Protein AF-A0A7X2G226-F1 (afdb_monomer)

pLDDT: mean 97.4, std 1.58, range [89.94, 98.88]

Organism: Limosilactobacillus reuteri (NCBI:txid1598)

Radius of gyration: 17.31 Å; Cα contacts (8 Å, |Δi|>4): 317; chains: 1; bounding box: 38×32×44 Å

Secondary structure (DSSP, 8-state):
-EEEEEGGGGTT--TTT-B---TTS-TT---BS--EEETTEEPEE-SSHHHHHS----TTSSSGGGGGSEEEEEEETTTTEEEEEEE-TT--TTTS-EEE---S-SB--SSTT----EEES-EEE---PPP--TTS----SB--SS-S--EEES-EEE-

InterPro domains:
  IPR013780 Glycosyl hydrolase, all-beta [G3DSA:2.60.40.1180] (1-103)
  IPR049169 Glycoside hydrolase 120, insertion domain [PF21258] (1-100)

Nearest PDB structures (foldseek):
  3vsv-assembly1_C  TM=9.552E-01  e=2.197E-15  Thermoanaerobacterium saccharolyticum JW/SL-YS485
  8ckb-assembly1_M001  TM=3.695E-01  e=7.301E-01  Bacteroides phage crAss001
  7qoj-assembly1_F  TM=3.949E-01  e=1.037E+00  Bacteroides phage crAss001

Structure (mmCIF, N/CA/C/O backbone):
data_AF-A0A7X2G226-F1
#
_entry.id   AF-A0A7X2G226-F1
#
loop_
_atom_site.group_PDB
_atom_site.id
_atom_site.type_symbol
_atom_site.label_atom_id
_atom_site.label_alt_id
_atom_site.label_comp_id
_atom_site.label_asym_id
_atom_site.label_entity_id
_atom_site.label_seq_id
_atom_site.pdbx_PDB_ins_code
_atom_site.Cartn_x
_atom_site.Cartn_y
_atom_site.Cartn_z
_atom_site.occupancy
_atom_site.B_iso_or_equiv
_atom_site.auth_seq_id
_atom_site.auth_comp_id
_atom_site.auth_asym_id
_atom_site.auth_atom_id
_atom_site.pdbx_PDB_model_num
ATOM 1 N N . TRP A 1 1 ? -16.471 3.312 11.254 1.00 98.31 1 TRP A N 1
ATOM 2 C CA . TRP A 1 1 ? -17.149 3.005 9.979 1.00 98.31 1 TRP A CA 1
ATOM 3 C C . TRP A 1 1 ? -16.661 1.660 9.476 1.00 98.31 1 TRP A C 1
ATOM 5 O O . TRP A 1 1 ? -15.602 1.237 9.929 1.00 98.31 1 TRP A O 1
ATOM 15 N N . LYS A 1 2 ? -17.423 0.981 8.612 1.00 98.12 2 LYS A N 1
ATOM 16 C CA . LYS A 1 2 ? -16.977 -0.261 7.973 1.00 98.12 2 LYS A CA 1
ATOM 17 C C . LYS A 1 2 ? -17.403 -0.325 6.513 1.00 98.12 2 LYS A C 1
ATOM 19 O O . LYS A 1 2 ? -18.439 0.248 6.171 1.00 98.12 2 LYS A O 1
ATOM 24 N N . VAL A 1 3 ? -16.647 -1.061 5.714 1.00 98.44 3 VAL A N 1
ATOM 25 C CA . VAL A 1 3 ? -17.000 -1.440 4.345 1.00 98.44 3 VAL A CA 1
ATOM 26 C C . VAL A 1 3 ? -16.664 -2.912 4.129 1.00 98.44 3 VAL A C 1
ATOM 28 O O . VAL A 1 3 ? -15.680 -3.408 4.671 1.00 98.44 3 VAL A O 1
ATOM 31 N N . ASN A 1 4 ? -17.505 -3.590 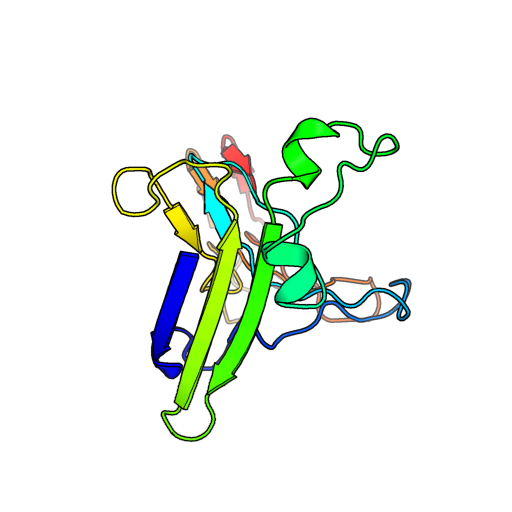3.358 1.00 98.56 4 ASN A N 1
ATOM 32 C CA . ASN A 1 4 ? -17.303 -4.955 2.896 1.00 98.56 4 ASN A CA 1
ATOM 33 C C . ASN A 1 4 ? -16.928 -4.889 1.410 1.00 98.56 4 ASN A C 1
ATOM 35 O O . ASN A 1 4 ? -17.641 -4.252 0.631 1.00 98.56 4 ASN A O 1
ATOM 39 N N . ILE A 1 5 ? -15.808 -5.498 1.032 1.00 98.56 5 ILE A N 1
ATOM 40 C CA . ILE A 1 5 ? -15.253 -5.436 -0.320 1.00 98.56 5 ILE A CA 1
ATOM 41 C C . ILE A 1 5 ? -15.104 -6.865 -0.843 1.00 98.56 5 ILE A C 1
ATOM 43 O O . ILE A 1 5 ? -14.363 -7.641 -0.240 1.00 98.56 5 ILE A O 1
ATOM 47 N N . PRO A 1 6 ? -15.750 -7.231 -1.963 1.00 98.38 6 PRO A N 1
ATOM 48 C CA . PRO A 1 6 ? -15.544 -8.535 -2.580 1.00 98.38 6 PRO A CA 1
ATOM 49 C C . PRO A 1 6 ? -14.068 -8.770 -2.893 1.00 98.38 6 PRO A C 1
ATOM 51 O O . PRO A 1 6 ? -13.432 -7.933 -3.537 1.00 98.38 6 PRO A O 1
ATOM 54 N N . ASN A 1 7 ? -13.530 -9.930 -2.507 1.00 98.19 7 ASN A N 1
ATOM 55 C CA . ASN A 1 7 ? -12.102 -10.221 -2.678 1.00 98.19 7 ASN A CA 1
ATOM 56 C C . ASN A 1 7 ? -11.645 -10.186 -4.147 1.00 98.19 7 ASN A C 1
ATOM 58 O O . ASN A 1 7 ? -10.480 -9.921 -4.422 1.00 98.19 7 ASN A O 1
ATOM 62 N N . GLY A 1 8 ? -12.569 -10.350 -5.101 1.00 97.50 8 GLY A N 1
ATOM 63 C CA . GLY A 1 8 ? -12.290 -10.192 -6.531 1.00 97.50 8 GLY A CA 1
ATOM 64 C C . GLY A 1 8 ? -11.776 -8.803 -6.942 1.00 97.50 8 GLY A C 1
ATOM 65 O O . GLY A 1 8 ? -11.155 -8.694 -7.993 1.00 97.50 8 GLY A O 1
ATOM 66 N N . VAL A 1 9 ? -11.976 -7.756 -6.127 1.00 97.88 9 VAL A N 1
ATOM 67 C CA . VAL A 1 9 ? -11.392 -6.416 -6.357 1.00 97.88 9 VAL A CA 1
ATOM 68 C C . VAL A 1 9 ? -9.863 -6.443 -6.277 1.00 97.88 9 VAL A C 1
ATOM 70 O O . VAL A 1 9 ? -9.197 -5.675 -6.965 1.00 97.88 9 VAL A O 1
ATOM 73 N N . PHE A 1 10 ? -9.314 -7.342 -5.464 1.00 97.88 10 PHE A N 1
ATOM 74 C CA . PHE A 1 10 ? -7.882 -7.466 -5.213 1.00 97.88 10 PHE A CA 1
ATOM 75 C C . PHE A 1 10 ? -7.184 -8.460 -6.156 1.00 97.88 10 PHE A C 1
ATOM 77 O O . PHE A 1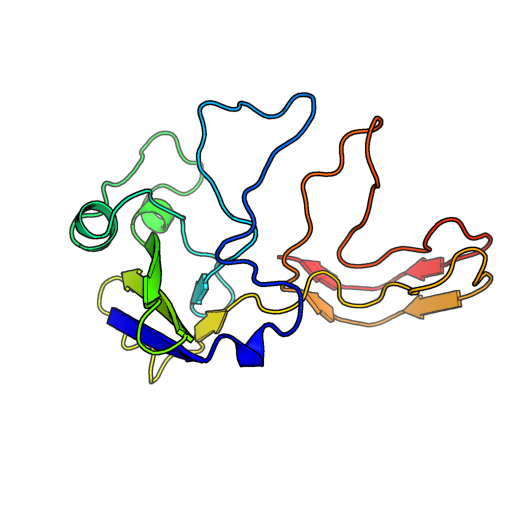 10 ? -5.962 -8.560 -6.161 1.00 97.88 10 PHE A O 1
ATOM 84 N N . ALA A 1 11 ? -7.946 -9.179 -6.987 1.00 93.06 11 ALA A N 1
ATOM 85 C CA . ALA A 1 11 ? -7.425 -10.226 -7.864 1.00 93.06 11 ALA A CA 1
ATOM 86 C C . ALA A 1 11 ? -6.512 -11.209 -7.095 1.00 93.06 11 ALA A C 1
ATOM 88 O O . ALA A 1 11 ? -6.942 -11.787 -6.097 1.00 93.06 11 ALA A O 1
ATOM 89 N N . ASP A 1 12 ? -5.268 -11.386 -7.543 1.00 94.00 12 ASP A N 1
ATOM 90 C CA . ASP A 1 12 ? -4.309 -12.332 -6.960 1.00 94.00 12 ASP A CA 1
ATOM 91 C C . ASP A 1 12 ? -3.510 -11.745 -5.781 1.00 94.00 12 ASP A C 1
ATOM 93 O O . ASP A 1 12 ? -2.767 -12.470 -5.116 1.00 94.00 12 ASP A O 1
ATOM 97 N N . TYR A 1 13 ? -3.667 -10.448 -5.498 1.00 96.50 13 TYR A N 1
ATOM 98 C CA . TYR A 1 13 ? -2.957 -9.759 -4.428 1.00 96.50 13 TYR A CA 1
ATOM 99 C C . TYR A 1 13 ? -3.889 -8.906 -3.583 1.00 96.50 13 TYR A C 1
ATOM 101 O O . TYR A 1 13 ? -4.321 -7.833 -3.992 1.00 96.50 13 TYR A O 1
ATOM 109 N N . ASN A 1 14 ? -4.130 -9.348 -2.351 1.00 98.31 14 ASN A N 1
ATOM 110 C CA . ASN A 1 14 ? -4.927 -8.600 -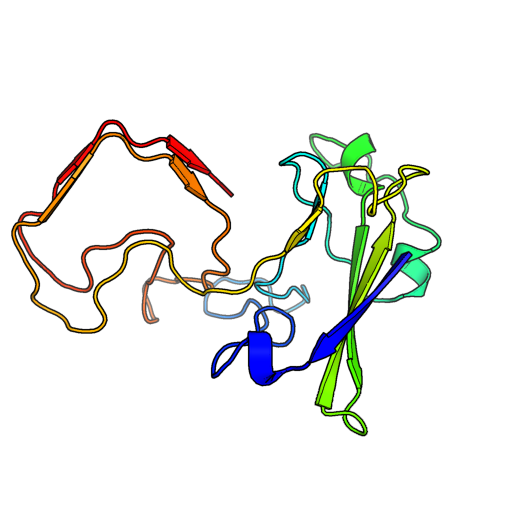1.394 1.00 98.31 14 ASN A CA 1
ATOM 111 C C . ASN A 1 14 ? -4.041 -7.937 -0.322 1.00 98.31 14 ASN A C 1
ATOM 113 O O . ASN A 1 14 ? -3.556 -8.628 0.584 1.00 98.31 14 ASN A O 1
ATOM 117 N N . PRO A 1 15 ? -3.869 -6.597 -0.366 1.00 98.44 15 PRO A N 1
ATOM 118 C CA . PRO A 1 15 ? -3.060 -5.865 0.604 1.00 98.44 15 PRO A CA 1
ATOM 119 C C . PRO A 1 15 ? -3.498 -6.069 2.057 1.00 98.44 15 PRO A C 1
ATOM 121 O O . PRO A 1 15 ? -2.692 -5.937 2.971 1.00 98.44 15 PRO A O 1
ATOM 124 N N . TYR A 1 16 ? -4.770 -6.406 2.278 1.00 98.62 16 TYR A N 1
ATOM 125 C CA . TYR A 1 16 ? -5.395 -6.532 3.594 1.00 98.62 16 TYR A CA 1
ATOM 126 C C . TYR A 1 16 ? -5.254 -7.918 4.232 1.00 98.62 16 TYR A C 1
ATOM 128 O O . TYR A 1 16 ? -5.762 -8.141 5.329 1.00 98.62 16 TYR A O 1
ATOM 136 N N . ILE A 1 17 ? -4.568 -8.845 3.563 1.00 97.81 17 ILE A N 1
ATOM 137 C CA . ILE A 1 17 ? -4.119 -10.124 4.143 1.00 97.81 17 ILE A CA 1
ATOM 138 C C . ILE A 1 17 ? -2.611 -10.326 3.981 1.00 97.81 17 ILE A C 1
ATOM 140 O O . ILE A 1 17 ? -2.008 -11.123 4.702 1.00 97.81 17 ILE A O 1
ATOM 144 N N . THR A 1 18 ? -1.980 -9.591 3.062 1.00 97.69 18 THR A N 1
ATOM 145 C CA . THR A 1 18 ? -0.531 -9.603 2.880 1.00 97.69 18 THR A CA 1
ATOM 146 C C . THR A 1 18 ? 0.151 -8.834 4.001 1.00 97.69 18 THR A C 1
ATOM 148 O O . THR A 1 18 ? 0.127 -7.602 4.037 1.00 97.69 18 THR A O 1
ATOM 151 N N . LYS A 1 19 ? 0.798 -9.574 4.901 1.00 96.81 19 LYS A N 1
ATOM 152 C CA . LYS A 1 19 ? 1.594 -9.011 5.993 1.00 96.81 19 LYS A CA 1
ATOM 153 C C . LYS A 1 19 ? 2.898 -8.409 5.487 1.00 96.81 19 LYS A C 1
ATOM 155 O O . LYS A 1 19 ? 3.495 -8.906 4.535 1.00 96.81 19 LYS A O 1
ATOM 160 N N . VAL A 1 20 ? 3.379 -7.394 6.189 1.00 96.88 20 VAL A N 1
ATOM 161 C CA . VAL A 1 20 ? 4.760 -6.927 6.075 1.00 96.88 20 VAL A CA 1
ATOM 162 C C . VAL A 1 20 ? 5.655 -7.928 6.809 1.00 96.88 20 VAL A C 1
ATOM 164 O O . VAL A 1 20 ? 5.446 -8.207 7.989 1.00 96.88 20 VAL A O 1
ATOM 167 N N . TYR A 1 21 ? 6.625 -8.517 6.110 1.00 95.94 21 TYR A N 1
ATOM 168 C CA . TYR A 1 21 ? 7.584 -9.457 6.692 1.00 95.94 21 TYR A CA 1
ATOM 169 C C . TYR A 1 21 ? 8.867 -9.540 5.857 1.00 95.94 21 TYR A C 1
ATOM 171 O O . TYR A 1 21 ? 8.869 -9.245 4.666 1.00 95.94 21 TYR A O 1
ATOM 179 N N . GLY A 1 22 ? 9.948 -10.013 6.473 1.00 95.50 22 GLY A N 1
ATOM 180 C CA . GLY A 1 22 ? 11.198 -10.361 5.800 1.00 95.50 22 GLY A CA 1
ATOM 181 C C . GLY A 1 22 ? 12.414 -10.045 6.660 1.00 95.50 22 GLY A C 1
ATOM 182 O O . GLY A 1 22 ? 12.286 -9.673 7.829 1.00 95.50 22 GLY A O 1
ATOM 183 N N . ASP A 1 23 ? 13.603 -10.207 6.088 1.00 96.31 23 ASP A N 1
ATOM 184 C CA . ASP A 1 23 ? 14.849 -9.994 6.822 1.00 96.31 23 ASP A CA 1
ATOM 185 C C . ASP A 1 23 ? 14.947 -8.558 7.352 1.00 96.31 23 ASP A C 1
ATOM 187 O O . ASP A 1 23 ? 14.538 -7.603 6.689 1.00 96.31 23 ASP A O 1
ATOM 191 N N . TRP A 1 24 ? 15.484 -8.416 8.566 1.00 96.12 24 TRP A N 1
ATOM 192 C CA . TRP A 1 24 ? 15.594 -7.156 9.320 1.00 96.12 24 TRP A CA 1
ATOM 193 C C . TRP A 1 24 ? 14.272 -6.467 9.708 1.00 96.12 24 TRP A C 1
ATOM 195 O O . TRP A 1 24 ? 14.323 -5.429 10.367 1.00 96.12 24 TRP A O 1
ATOM 205 N N . PHE A 1 25 ? 13.105 -7.033 9.386 1.00 95.50 25 PHE A N 1
ATOM 206 C CA . PHE A 1 25 ? 11.827 -6.554 9.916 1.00 95.50 25 PHE A CA 1
ATOM 207 C C . PHE A 1 25 ? 11.608 -7.055 11.355 1.00 95.50 25 PHE A C 1
ATOM 209 O O . PHE A 1 25 ? 11.914 -8.205 11.679 1.00 95.50 25 PHE A O 1
ATOM 216 N N . ASP A 1 26 ? 11.060 -6.211 12.236 1.00 94.94 26 ASP A N 1
ATOM 217 C CA . ASP A 1 26 ? 10.684 -6.637 13.588 1.00 94.94 26 ASP A CA 1
ATOM 218 C C . ASP A 1 26 ? 9.426 -7.507 13.530 1.00 94.94 26 ASP A C 1
ATOM 220 O O . ASP A 1 26 ? 8.303 -7.011 13.547 1.00 94.94 26 ASP A O 1
ATOM 224 N N . ALA A 1 27 ? 9.621 -8.825 13.507 1.00 91.38 27 ALA A N 1
ATOM 225 C CA . ALA A 1 27 ? 8.549 -9.812 13.393 1.00 91.38 27 ALA A CA 1
ATOM 226 C C . ALA A 1 27 ? 7.531 -9.807 14.555 1.00 91.38 27 ALA A C 1
ATOM 228 O O . ALA A 1 27 ? 6.549 -10.545 14.510 1.00 91.38 27 ALA A O 1
ATOM 229 N N . ARG A 1 28 ? 7.751 -9.011 15.611 1.00 94.19 28 ARG A N 1
ATOM 230 C CA . ARG A 1 28 ? 6.754 -8.792 16.675 1.00 94.19 28 ARG A CA 1
ATOM 2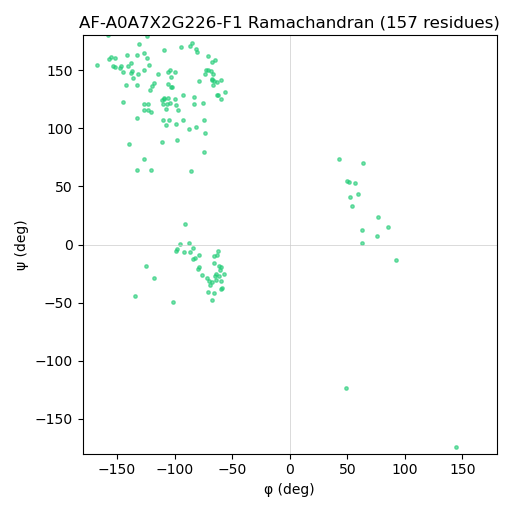31 C C . ARG A 1 28 ? 5.668 -7.801 16.255 1.00 94.19 28 ARG A C 1
ATOM 233 O O . ARG A 1 28 ? 4.614 -7.772 16.885 1.00 94.19 28 ARG A O 1
ATOM 240 N N . ILE A 1 29 ? 5.931 -6.982 15.240 1.00 93.56 29 ILE A N 1
ATOM 241 C CA . ILE A 1 29 ? 4.970 -6.037 14.680 1.00 93.56 29 ILE A CA 1
ATOM 242 C C . ILE A 1 29 ? 4.095 -6.789 13.682 1.00 93.56 29 ILE A C 1
ATOM 244 O O . ILE A 1 29 ? 4.590 -7.448 12.771 1.00 93.56 29 ILE A O 1
ATOM 248 N N . ILE A 1 30 ? 2.783 -6.679 13.862 1.00 94.81 30 ILE A N 1
ATOM 249 C CA . ILE A 1 30 ? 1.804 -7.129 12.879 1.00 94.81 30 ILE A CA 1
ATOM 250 C C . ILE A 1 30 ? 1.385 -5.886 12.104 1.00 94.81 30 ILE A C 1
ATOM 252 O O . ILE A 1 30 ? 0.917 -4.918 12.697 1.00 94.81 30 ILE A O 1
ATOM 256 N N . ALA A 1 31 ? 1.622 -5.918 10.801 1.00 96.31 31 ALA A N 1
ATOM 257 C CA . ALA A 1 31 ? 1.188 -4.903 9.859 1.00 96.31 31 ALA A CA 1
ATOM 258 C C . ALA A 1 31 ? 0.905 -5.580 8.520 1.00 96.31 31 ALA A C 1
ATOM 260 O O . ALA A 1 31 ? 1.520 -6.605 8.194 1.00 96.31 31 ALA A O 1
ATOM 261 N N . HIS A 1 32 ? 0.006 -4.999 7.749 1.00 98.44 32 HIS A N 1
ATOM 262 C CA . HIS A 1 32 ? -0.303 -5.391 6.389 1.00 98.44 32 HIS A CA 1
ATOM 263 C C . HIS A 1 32 ? 0.206 -4.333 5.405 1.00 98.44 32 HIS A C 1
ATOM 265 O O . HIS A 1 32 ? 0.635 -3.246 5.774 1.00 98.44 32 HIS A O 1
ATOM 271 N N . THR A 1 33 ? 0.219 -4.688 4.127 1.00 98.06 33 THR A N 1
ATOM 272 C CA . THR A 1 33 ? 0.613 -3.779 3.032 1.00 98.06 33 THR A CA 1
ATOM 273 C C . THR A 1 33 ? -0.535 -2.862 2.593 1.00 98.06 33 THR A C 1
ATOM 275 O O . THR A 1 33 ? -0.339 -1.917 1.825 1.00 98.06 33 THR A O 1
ATOM 278 N N . GLY A 1 34 ? -1.754 -3.150 3.058 1.00 98.44 34 GLY A N 1
ATOM 279 C CA . GLY A 1 34 ? -2.917 -2.292 2.898 1.00 98.44 34 GLY A CA 1
ATOM 280 C C . GLY A 1 34 ? -2.758 -0.966 3.631 1.00 98.44 34 GLY A C 1
ATOM 281 O O . GLY A 1 34 ? -1.973 -0.834 4.557 1.00 98.44 34 GLY A O 1
ATOM 282 N N . GLU A 1 35 ? -3.528 0.020 3.194 1.00 98.62 35 GLU A N 1
ATOM 283 C CA . GLU A 1 35 ? -3.572 1.344 3.807 1.00 98.62 35 GLU A CA 1
ATOM 284 C C . GLU A 1 35 ? -4.959 1.945 3.561 1.00 98.62 35 GLU A C 1
ATOM 286 O O . GLU A 1 35 ? -5.626 1.602 2.575 1.00 98.62 35 GLU A O 1
ATOM 291 N N . VAL A 1 36 ? -5.403 2.826 4.454 1.00 98.81 36 VAL A N 1
ATOM 292 C CA . VAL A 1 36 ? -6.617 3.634 4.277 1.00 98.81 36 VAL A CA 1
ATOM 293 C C . VAL A 1 36 ? -6.221 5.101 4.311 1.00 98.81 36 VAL A C 1
ATOM 295 O O . VAL A 1 36 ? -5.464 5.516 5.184 1.00 98.81 36 VAL A O 1
ATOM 298 N N . TYR A 1 37 ? -6.765 5.898 3.399 1.00 98.75 37 TYR A N 1
ATOM 299 C CA . TYR A 1 37 ? -6.465 7.321 3.285 1.00 98.75 37 TYR A CA 1
ATOM 300 C C . TYR A 1 37 ? -7.725 8.153 3.516 1.00 98.75 37 TYR A C 1
ATOM 302 O O . TYR A 1 37 ? -8.792 7.814 3.011 1.00 98.75 37 TYR A O 1
ATOM 310 N N . LEU A 1 38 ? -7.605 9.259 4.248 1.00 98.56 38 LEU A N 1
ATOM 311 C CA . LEU A 1 38 ? -8.633 10.293 4.377 1.00 98.56 38 LEU A CA 1
ATOM 312 C C . LEU A 1 38 ? -8.052 11.620 3.889 1.00 98.56 38 LEU A C 1
ATOM 314 O O . LEU A 1 38 ? -7.151 12.155 4.530 1.00 98.56 38 LEU A O 1
ATOM 318 N N . ASN A 1 39 ? -8.580 12.159 2.790 1.00 97.75 39 ASN A N 1
ATOM 319 C CA . ASN A 1 39 ? -8.120 13.407 2.174 1.00 97.75 39 ASN A CA 1
ATOM 320 C C . ASN A 1 39 ? -6.588 13.401 1.975 1.00 97.75 39 ASN A C 1
ATOM 322 O O . ASN A 1 39 ? -5.880 14.266 2.488 1.00 97.75 39 ASN A O 1
ATOM 326 N N . ASP A 1 40 ? -6.098 12.356 1.292 1.00 96.81 40 ASP A N 1
ATOM 327 C CA . ASP A 1 40 ? -4.679 12.066 1.014 1.00 96.81 40 ASP A CA 1
ATOM 328 C C . ASP A 1 40 ? -3.793 11.804 2.243 1.00 96.81 40 ASP A C 1
ATOM 330 O O . ASP A 1 40 ? -2.572 11.724 2.145 1.00 96.81 40 ASP A O 1
ATOM 334 N N . LYS A 1 41 ? -4.383 11.600 3.422 1.00 97.00 41 LYS A N 1
ATOM 335 C CA . LYS A 1 41 ? -3.641 11.264 4.637 1.00 97.00 41 LYS A CA 1
ATOM 336 C C . LYS A 1 41 ? -3.828 9.806 5.029 1.00 97.00 41 LYS A C 1
ATOM 338 O O . LYS A 1 41 ? -4.954 9.394 5.294 1.00 97.00 41 LYS A O 1
ATOM 343 N N . ALA A 1 42 ? -2.729 9.059 5.109 1.00 97.94 42 ALA A N 1
ATOM 344 C CA . ALA A 1 42 ? -2.734 7.679 5.585 1.00 97.94 42 ALA A CA 1
ATOM 345 C C . ALA A 1 42 ? -3.190 7.589 7.053 1.00 97.94 42 ALA A C 1
ATOM 347 O O . ALA A 1 42 ? -2.841 8.434 7.886 1.00 97.94 42 ALA A O 1
ATOM 348 N N . LEU A 1 43 ? -3.989 6.569 7.343 1.00 98.50 43 LEU A N 1
ATOM 349 C CA . LEU A 1 43 ? -4.413 6.183 8.683 1.00 98.50 43 LEU A CA 1
ATOM 350 C C . LEU A 1 43 ? -3.373 5.243 9.314 1.00 98.50 43 LEU A C 1
ATOM 352 O O . LEU A 1 43 ? -2.443 4.791 8.667 1.00 98.50 43 LEU A O 1
ATOM 356 N N . TYR A 1 44 ? -3.523 4.948 10.602 1.00 98.19 44 TYR A N 1
ATOM 357 C CA . TYR A 1 44 ? -2.667 4.009 11.321 1.00 98.19 44 TYR A CA 1
ATOM 358 C C . TYR A 1 44 ? -3.344 2.647 11.437 1.00 98.19 44 TYR A C 1
ATOM 360 O O . TYR A 1 44 ? -4.451 2.538 11.970 1.00 98.19 44 TYR A O 1
ATOM 368 N N . GLU A 1 45 ? -2.670 1.594 10.996 1.00 98.56 45 GLU A N 1
ATOM 369 C CA . GLU A 1 45 ? -3.140 0.237 11.240 1.00 98.56 45 GLU A CA 1
ATOM 370 C C . GLU A 1 45 ? -3.086 -0.103 12.741 1.00 98.56 45 GLU A C 1
ATOM 372 O O . GLU A 1 45 ? -2.123 0.218 13.444 1.00 98.56 45 GLU A O 1
ATOM 377 N N . VAL A 1 46 ? -4.133 -0.759 13.238 1.00 98.38 46 VAL A N 1
ATOM 378 C CA . VAL A 1 46 ? -4.198 -1.343 14.584 1.00 98.38 46 VAL A CA 1
ATOM 379 C C . VAL A 1 46 ? -4.579 -2.819 14.500 1.00 98.38 46 VAL A C 1
ATOM 381 O O . VAL A 1 46 ? -5.064 -3.283 13.474 1.00 98.38 46 VAL A O 1
ATOM 384 N N . ASN A 1 47 ? -4.392 -3.575 15.583 1.00 97.19 47 ASN A N 1
ATOM 385 C CA . ASN A 1 47 ? -4.461 -5.040 15.552 1.00 97.19 47 ASN A CA 1
ATOM 386 C C . ASN A 1 47 ? -5.828 -5.610 15.945 1.00 97.19 47 ASN A C 1
ATOM 388 O O . ASN A 1 47 ? -6.004 -6.829 16.002 1.00 97.19 47 ASN A O 1
ATOM 392 N N . SER A 1 48 ? -6.797 -4.750 16.258 1.00 98.06 48 SER A N 1
ATOM 393 C CA . SER A 1 48 ? -8.134 -5.171 16.654 1.00 98.06 48 SER A CA 1
ATOM 394 C C . SER A 1 48 ? -9.199 -4.121 16.351 1.00 98.06 48 SER A C 1
ATOM 396 O O . SER A 1 48 ? -8.966 -2.910 16.374 1.00 98.06 48 SER A O 1
ATOM 398 N N . LEU A 1 49 ? -10.434 -4.588 16.161 1.00 98.38 49 LEU A N 1
ATOM 399 C CA . LEU A 1 49 ? -11.595 -3.714 16.004 1.00 98.38 49 LEU A CA 1
ATOM 400 C C . LEU A 1 49 ? -11.829 -2.807 17.229 1.00 98.38 49 LEU A C 1
ATOM 402 O O . LEU A 1 49 ? -12.338 -1.692 17.092 1.00 98.38 49 LEU A O 1
ATOM 406 N N . ASP A 1 50 ? -11.480 -3.262 18.431 1.00 98.56 50 ASP A N 1
ATOM 407 C CA . ASP A 1 50 ? -11.643 -2.457 19.643 1.00 98.56 50 ASP A CA 1
ATOM 408 C C . ASP A 1 50 ? -10.673 -1.269 19.685 1.00 98.56 50 ASP A C 1
ATOM 410 O O . ASP A 1 50 ? -11.076 -0.182 20.106 1.00 98.56 50 ASP A O 1
ATOM 414 N N . GLU A 1 51 ? -9.454 -1.422 19.161 1.00 98.38 51 GLU A N 1
ATOM 415 C CA . GLU A 1 51 ? -8.501 -0.317 18.992 1.00 98.38 51 GLU A CA 1
ATOM 416 C C . GLU A 1 51 ? -8.966 0.694 17.934 1.00 98.38 51 GLU A C 1
ATOM 418 O O . GLU A 1 51 ? -8.758 1.894 18.106 1.00 98.38 51 GLU A O 1
ATOM 423 N N . VAL A 1 52 ? -9.686 0.262 16.889 1.00 98.56 52 VAL A N 1
ATOM 424 C CA . VAL A 1 52 ? -10.342 1.200 15.954 1.00 98.56 52 VAL A CA 1
ATOM 425 C C . VAL A 1 52 ? -11.441 1.993 16.659 1.00 98.56 52 VAL A C 1
ATOM 427 O O . VAL A 1 52 ? -11.585 3.199 16.458 1.00 98.56 52 VAL A O 1
ATOM 430 N N . LYS A 1 53 ? -12.242 1.3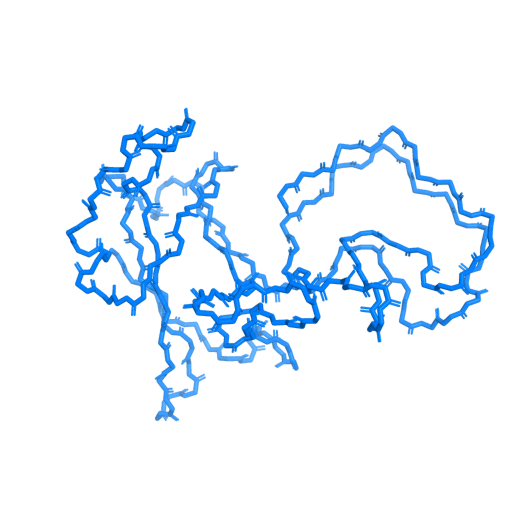39 17.506 1.00 98.25 53 LYS A N 1
ATOM 431 C CA . LYS A 1 53 ? -13.332 2.006 18.238 1.00 98.25 53 LYS A CA 1
ATOM 432 C C . LYS A 1 53 ? -12.818 2.965 19.311 1.00 98.25 53 LYS A C 1
ATOM 434 O O . LYS A 1 53 ? -13.495 3.949 19.606 1.00 98.25 53 LYS A O 1
ATOM 439 N N . LYS A 1 54 ? -11.668 2.666 19.916 1.00 98.12 54 LYS A N 1
ATOM 440 C CA . LYS A 1 54 ? -11.077 3.418 21.032 1.00 98.12 54 LYS A CA 1
ATOM 441 C C . LYS A 1 54 ? -9.586 3.678 20.774 1.00 98.12 54 LYS A C 1
ATOM 443 O O . LYS A 1 54 ? -8.751 3.168 21.523 1.00 98.12 54 LYS A O 1
ATOM 448 N N . PRO A 1 55 ? -9.239 4.452 19.732 1.00 97.94 55 PRO A N 1
ATOM 449 C CA . PRO A 1 55 ? -7.847 4.699 19.409 1.00 97.94 55 PRO A CA 1
ATOM 450 C C . PRO A 1 55 ? -7.207 5.548 20.505 1.00 97.94 55 PRO A C 1
ATOM 452 O O . PRO A 1 55 ? -7.836 6.448 21.069 1.00 97.94 55 PRO A O 1
ATOM 455 N N . VAL A 1 56 ? -5.947 5.253 20.809 1.00 97.69 56 VAL A N 1
ATOM 456 C CA . VAL A 1 56 ? -5.185 5.942 21.850 1.00 97.69 56 VAL A CA 1
ATOM 457 C C . VAL A 1 56 ? -4.127 6.806 21.188 1.00 97.69 56 VAL A C 1
ATOM 459 O O . VAL A 1 56 ? -3.309 6.319 20.412 1.00 97.69 56 VAL A O 1
ATOM 462 N N . ARG A 1 57 ? -4.126 8.097 21.527 1.00 97.88 57 ARG A N 1
ATOM 463 C CA . ARG A 1 57 ? -3.116 9.047 21.059 1.00 97.88 57 ARG A CA 1
ATOM 464 C C . ARG A 1 57 ? -1.727 8.591 21.510 1.00 97.88 57 ARG A C 1
ATOM 466 O O . ARG A 1 57 ? -1.494 8.406 22.703 1.00 97.88 57 ARG A O 1
ATOM 473 N N . ASN A 1 58 ? -0.796 8.453 20.572 1.00 97.00 58 ASN A N 1
ATOM 474 C CA . ASN A 1 58 ? 0.589 8.110 20.874 1.00 97.00 58 ASN A CA 1
ATOM 475 C C . ASN A 1 58 ? 1.477 9.363 20.883 1.00 97.00 58 ASN A C 1
ATOM 477 O O . ASN A 1 58 ? 1.890 9.858 19.835 1.00 97.00 58 ASN A O 1
ATOM 481 N N . GLU A 1 59 ? 1.826 9.833 22.083 1.00 97.62 59 GLU A N 1
ATOM 482 C CA . GLU A 1 59 ? 2.690 11.007 22.307 1.00 97.62 59 GLU A CA 1
ATOM 483 C C . GLU A 1 59 ? 4.109 10.871 21.747 1.00 97.62 59 GLU A C 1
ATOM 485 O O . GLU A 1 59 ? 4.807 11.868 21.592 1.00 97.62 59 GLU A O 1
ATOM 490 N N . LYS A 1 60 ? 4.563 9.643 21.470 1.00 96.56 60 LYS A N 1
ATOM 491 C CA . LYS A 1 60 ? 5.900 9.394 20.914 1.00 96.56 60 LYS A CA 1
ATOM 492 C C . LYS A 1 60 ? 5.939 9.543 19.392 1.00 96.56 60 LYS A C 1
ATOM 494 O O . LYS A 1 60 ? 7.029 9.556 18.827 1.00 96.56 60 LYS A O 1
ATOM 499 N N . SER A 1 61 ? 4.780 9.611 18.732 1.00 96.25 61 SER A N 1
ATOM 500 C CA . SER A 1 61 ? 4.707 9.873 17.293 1.00 96.25 61 SER A CA 1
ATOM 501 C C . SER A 1 61 ? 5.136 11.308 16.993 1.00 96.25 61 SER A C 1
ATOM 503 O O . SER A 1 61 ? 4.895 12.215 17.786 1.00 96.25 61 SER A O 1
ATOM 505 N N . TRP A 1 62 ? 5.724 11.537 15.820 1.00 95.88 62 TRP A N 1
ATOM 506 C CA . TRP A 1 62 ? 5.951 12.897 15.318 1.00 95.88 62 TRP A CA 1
ATOM 507 C C . TRP A 1 62 ? 4.637 13.638 15.055 1.00 95.88 62 TRP A C 1
ATOM 509 O O . TRP A 1 62 ? 4.592 14.863 15.155 1.00 95.88 62 TRP A O 1
ATOM 519 N N . TYR A 1 63 ? 3.556 12.892 14.799 1.00 96.00 63 TYR A N 1
ATOM 520 C CA . TYR A 1 63 ? 2.215 13.428 14.597 1.00 96.00 63 TYR A CA 1
ATOM 521 C C . TYR A 1 63 ? 1.203 12.740 15.526 1.00 96.00 63 TYR A C 1
ATOM 523 O O . TYR A 1 63 ? 0.388 11.932 15.079 1.00 96.00 63 TYR A O 1
ATOM 531 N N . PRO A 1 64 ? 1.208 13.038 16.839 1.00 97.25 64 PRO A N 1
ATOM 532 C CA . PRO A 1 64 ? 0.378 12.309 17.795 1.00 97.25 64 PRO A CA 1
ATOM 533 C C . PRO A 1 64 ? -1.121 12.366 17.488 1.00 97.25 64 PRO A C 1
ATOM 535 O O . PRO A 1 64 ? -1.818 11.373 17.657 1.00 97.25 64 PRO A O 1
ATOM 538 N N . ASN A 1 65 ? -1.638 13.499 17.005 1.00 97.31 65 ASN A N 1
ATOM 539 C CA . ASN A 1 65 ? -3.066 13.628 16.686 1.00 97.31 65 ASN A CA 1
ATOM 540 C C . ASN A 1 65 ? -3.497 12.702 15.541 1.00 97.31 65 ASN A C 1
ATOM 542 O O . ASN A 1 65 ? -4.646 12.273 15.498 1.00 97.31 65 ASN A O 1
ATOM 546 N N . ASP A 1 66 ? -2.568 12.357 14.654 1.00 97.38 66 ASP A N 1
ATOM 547 C CA . ASP A 1 66 ? -2.844 11.539 13.478 1.00 97.38 66 ASP A CA 1
ATOM 548 C C . ASP A 1 66 ? -3.004 10.070 13.857 1.00 97.38 66 ASP A C 1
ATOM 550 O O . ASP A 1 66 ? -3.762 9.347 13.223 1.00 97.38 66 ASP A O 1
ATOM 554 N N . THR A 1 67 ? -2.385 9.659 14.966 1.00 98.06 67 THR A N 1
ATOM 555 C CA . THR A 1 67 ? -2.480 8.293 15.507 1.00 98.06 67 THR A CA 1
ATOM 556 C C . THR A 1 67 ? -3.882 7.918 15.989 1.00 98.06 67 THR A C 1
ATOM 558 O O . THR A 1 67 ? -4.147 6.755 16.273 1.00 98.06 67 THR A O 1
ATOM 561 N N . LEU A 1 68 ? -4.799 8.888 16.072 1.00 98.56 68 LEU A N 1
ATOM 562 C CA . LEU A 1 68 ? -6.208 8.634 16.367 1.00 98.56 68 LEU A CA 1
ATOM 563 C C . LEU A 1 68 ? -6.995 8.158 15.138 1.00 98.56 68 LEU A C 1
ATOM 565 O O . LEU A 1 68 ? -8.065 7.566 15.284 1.00 98.56 68 LEU A O 1
ATOM 569 N N . TYR A 1 69 ? -6.498 8.422 13.933 1.00 98.69 69 TYR A N 1
ATOM 570 C CA . TYR A 1 69 ? -7.133 7.982 12.701 1.00 98.69 69 TYR A CA 1
ATOM 571 C C . TYR A 1 69 ? -6.627 6.581 12.390 1.00 98.69 69 TYR A C 1
ATOM 573 O O . TYR A 1 69 ? -5.511 6.419 11.907 1.00 98.69 69 TYR A O 1
ATOM 581 N N . THR A 1 70 ? -7.422 5.571 12.727 1.00 98.75 70 THR A N 1
ATOM 582 C CA . THR A 1 70 ? -6.982 4.173 12.729 1.00 98.75 70 THR A CA 1
ATOM 583 C C . THR A 1 70 ? -7.822 3.294 11.824 1.00 98.75 70 THR A C 1
ATOM 585 O O . THR A 1 70 ? -8.998 3.588 11.586 1.00 98.75 70 THR A O 1
ATOM 588 N N . TRP A 1 71 ? -7.242 2.197 11.345 1.00 98.88 71 TRP A N 1
ATOM 589 C CA . TRP A 1 71 ? -7.949 1.181 10.575 1.00 98.88 71 TRP A CA 1
ATOM 590 C C . TRP A 1 71 ? -7.548 -0.245 10.983 1.00 98.88 71 TRP A C 1
ATOM 592 O O . TRP A 1 71 ? -6.493 -0.466 11.566 1.00 98.88 71 TRP A O 1
ATOM 602 N N . PHE A 1 72 ? -8.433 -1.204 10.721 1.00 98.81 72 PHE A N 1
ATOM 603 C CA . PHE A 1 72 ? -8.250 -2.639 10.961 1.00 98.81 72 PHE A CA 1
ATOM 604 C C . PHE A 1 72 ? -8.979 -3.421 9.868 1.00 98.81 72 PHE A C 1
ATOM 606 O O . PHE A 1 72 ? -9.978 -2.938 9.327 1.00 98.81 72 PHE A O 1
ATOM 613 N N . THR A 1 73 ? -8.521 -4.634 9.573 1.00 98.69 73 THR A N 1
ATOM 614 C CA . THR A 1 73 ? -9.126 -5.507 8.565 1.00 98.69 73 THR A CA 1
ATOM 615 C C . THR A 1 73 ? -9.345 -6.926 9.079 1.00 98.69 73 THR A C 1
ATOM 617 O O . THR A 1 73 ? -8.559 -7.443 9.870 1.00 98.69 73 THR A O 1
ATOM 620 N N . GLU A 1 74 ? -10.409 -7.566 8.604 1.00 98.19 74 GLU A N 1
ATOM 621 C CA . GLU A 1 74 ? -10.681 -8.992 8.789 1.00 98.19 74 GLU A CA 1
ATOM 622 C C . GLU A 1 74 ? -11.290 -9.585 7.510 1.00 98.19 74 GLU A C 1
ATOM 624 O O . GLU A 1 74 ? -11.755 -8.855 6.633 1.00 98.19 74 GLU A O 1
ATOM 629 N N . GLN A 1 75 ? -11.282 -10.911 7.392 1.00 98.25 75 GLN A N 1
ATOM 630 C CA . GLN A 1 75 ? -11.860 -11.614 6.246 1.00 98.25 75 GLN A CA 1
ATOM 631 C C . GLN A 1 75 ? -13.218 -12.220 6.611 1.00 98.25 75 GLN A C 1
ATOM 633 O O . GLN A 1 75 ? -13.371 -12.831 7.669 1.00 98.25 75 GLN A O 1
ATOM 638 N N . ASP A 1 76 ? -14.196 -12.064 5.722 1.00 98.00 76 ASP A N 1
ATOM 639 C CA . ASP A 1 76 ? -15.457 -12.802 5.742 1.00 98.00 76 ASP A CA 1
ATOM 640 C C . ASP A 1 76 ? -15.363 -13.972 4.760 1.00 98.00 76 ASP A C 1
ATOM 642 O O . ASP A 1 76 ? -15.711 -13.861 3.581 1.00 98.00 76 ASP A O 1
ATOM 646 N N . ASP A 1 77 ? -14.894 -15.113 5.262 1.00 96.00 77 ASP A N 1
ATOM 647 C CA . ASP A 1 77 ? -14.708 -16.328 4.463 1.00 96.00 77 ASP A CA 1
ATOM 648 C C . ASP A 1 77 ? -16.020 -16.846 3.856 1.00 96.00 77 ASP A C 1
ATOM 650 O O . ASP A 1 77 ? -16.017 -17.495 2.809 1.00 96.00 77 ASP A O 1
ATOM 654 N N . ARG A 1 78 ? -17.167 -16.566 4.493 1.00 97.38 78 ARG A N 1
ATOM 655 C CA . ARG A 1 78 ? -18.469 -17.049 4.020 1.00 97.38 78 ARG A CA 1
ATOM 656 C C . ARG A 1 78 ? -18.895 -16.329 2.747 1.00 97.38 78 ARG A C 1
ATOM 658 O O . ARG A 1 78 ? -19.465 -16.962 1.860 1.00 97.38 78 ARG A O 1
ATOM 665 N N . ASN A 1 79 ? -18.661 -15.022 2.692 1.00 97.75 79 ASN A N 1
ATOM 666 C CA . ASN A 1 79 ? -19.040 -14.184 1.556 1.00 97.75 79 ASN A CA 1
ATOM 667 C C . ASN A 1 79 ? -17.871 -13.921 0.593 1.00 97.75 79 ASN A C 1
ATOM 669 O O . ASN A 1 79 ? -18.090 -13.367 -0.482 1.00 97.75 79 ASN A O 1
ATOM 673 N N . ASN A 1 80 ? -16.658 -14.369 0.939 1.00 97.56 80 ASN A N 1
ATOM 674 C CA . ASN A 1 80 ? -15.418 -14.097 0.216 1.00 97.56 80 ASN A CA 1
ATOM 675 C C . ASN A 1 80 ? -15.156 -12.585 0.074 1.00 97.56 80 ASN A C 1
ATOM 677 O O . ASN A 1 80 ? -14.957 -12.057 -1.026 1.00 97.56 80 ASN A O 1
ATOM 681 N N . GLU A 1 81 ? -15.191 -11.887 1.209 1.00 98.62 81 GLU A N 1
ATOM 682 C CA . GLU A 1 81 ? -15.021 -10.436 1.287 1.00 98.62 81 GLU A CA 1
ATOM 683 C C . GLU A 1 81 ? -13.924 -10.047 2.281 1.00 98.62 81 GLU A C 1
ATOM 685 O O . GLU A 1 81 ? -13.718 -10.695 3.305 1.00 98.62 81 GLU A O 1
ATOM 690 N N . THR A 1 82 ? -13.273 -8.923 2.009 1.00 98.75 82 THR A N 1
ATOM 691 C CA . THR A 1 82 ? -12.439 -8.198 2.964 1.00 98.75 82 THR A CA 1
ATOM 692 C C . THR A 1 82 ? -13.289 -7.142 3.651 1.00 98.75 82 THR A C 1
ATOM 694 O O . THR A 1 82 ? -13.941 -6.330 2.988 1.00 98.75 82 THR A O 1
ATOM 697 N N . ILE A 1 83 ? -13.269 -7.116 4.980 1.00 98.81 83 ILE A N 1
ATOM 698 C CA . ILE A 1 83 ? -13.937 -6.090 5.775 1.00 98.81 83 ILE A CA 1
ATOM 699 C C . ILE A 1 83 ? -12.888 -5.122 6.302 1.00 98.81 83 ILE A C 1
ATOM 701 O O . ILE A 1 83 ? -12.002 -5.518 7.052 1.00 98.81 83 ILE A O 1
ATOM 705 N N . ILE A 1 84 ? -13.035 -3.839 5.976 1.00 98.81 84 ILE A N 1
ATOM 706 C CA . ILE A 1 84 ? -12.176 -2.773 6.499 1.00 98.81 84 ILE A CA 1
ATOM 707 C C . ILE A 1 84 ? -12.985 -1.924 7.470 1.00 98.81 84 ILE A C 1
ATOM 709 O O . ILE A 1 84 ? -14.042 -1.383 7.129 1.00 98.81 84 ILE A O 1
ATOM 713 N N . TYR A 1 85 ? -12.464 -1.772 8.681 1.00 98.88 85 TYR A N 1
ATOM 714 C CA . TYR A 1 85 ? -12.967 -0.864 9.700 1.00 98.88 85 TYR A CA 1
ATOM 715 C C . TYR A 1 85 ? -12.033 0.327 9.822 1.00 98.88 85 TYR A C 1
ATOM 717 O O . TYR A 1 85 ? -10.821 0.157 9.860 1.00 98.88 85 TYR A O 1
ATOM 725 N N . ALA A 1 86 ? -12.592 1.527 9.949 1.00 98.75 86 ALA A N 1
ATOM 726 C CA . ALA A 1 86 ? -11.795 2.733 10.135 1.00 98.75 86 ALA A CA 1
ATOM 727 C C . ALA A 1 86 ? -12.475 3.756 11.050 1.00 98.75 86 ALA A C 1
ATOM 729 O O . ALA A 1 86 ? -13.713 3.881 11.091 1.00 98.75 86 ALA A O 1
ATOM 730 N N . ASN A 1 87 ? -11.650 4.503 11.779 1.00 98.69 87 ASN A N 1
ATOM 731 C CA . ASN A 1 87 ? -12.045 5.617 12.620 1.00 98.69 87 ASN A CA 1
ATOM 732 C C . ASN A 1 87 ? -11.611 6.942 11.989 1.00 98.69 87 ASN A C 1
ATOM 734 O O . ASN A 1 87 ? -10.458 7.347 12.071 1.00 98.69 87 ASN A O 1
ATOM 738 N N . PHE A 1 88 ? -12.577 7.641 11.397 1.00 98.56 88 PHE A N 1
ATOM 739 C CA . PHE A 1 88 ? -12.368 8.928 10.733 1.00 98.56 88 PHE A CA 1
ATOM 740 C C . PHE A 1 88 ? -12.557 10.134 11.671 1.00 98.56 88 PHE A C 1
ATOM 742 O O . PHE A 1 88 ? -12.777 11.245 11.196 1.00 98.56 88 PHE A O 1
ATOM 749 N N . GLN A 1 89 ? -12.532 9.931 12.996 1.00 98.00 89 GLN A N 1
ATOM 750 C CA . GLN A 1 89 ? -12.612 10.995 14.012 1.00 98.00 89 GLN A CA 1
ATOM 751 C C . GLN A 1 89 ? -13.807 11.952 13.825 1.00 98.00 89 GLN A C 1
ATOM 753 O O . GLN A 1 89 ? -13.699 13.165 13.973 1.00 98.00 89 GLN A O 1
ATOM 758 N N . GLY A 1 90 ? -14.971 11.393 13.477 1.00 97.44 90 GLY A N 1
ATOM 759 C CA . GLY A 1 90 ? -16.216 12.143 13.270 1.00 97.44 90 GLY A CA 1
ATOM 760 C C . GLY A 1 90 ? -16.475 12.590 11.827 1.00 97.44 90 GLY A C 1
ATOM 761 O O . GLY A 1 90 ? -17.616 12.927 11.511 1.00 97.44 90 GLY A O 1
ATOM 762 N N . ASN A 1 91 ? -15.481 12.523 10.936 1.00 98.19 91 ASN A N 1
ATOM 763 C CA . ASN A 1 91 ? -15.691 12.780 9.511 1.00 98.19 91 ASN A CA 1
ATOM 764 C C . ASN A 1 91 ? -16.573 11.686 8.880 1.00 98.19 91 ASN A C 1
ATOM 766 O O . ASN A 1 91 ? -16.537 10.518 9.285 1.00 98.19 91 ASN A O 1
ATOM 770 N N . ASN A 1 92 ? -17.384 12.068 7.889 1.00 98.38 92 ASN A N 1
ATOM 771 C CA . ASN A 1 92 ? -18.231 11.132 7.152 1.00 98.38 92 ASN A CA 1
ATOM 772 C C . ASN A 1 92 ? -17.483 10.636 5.900 1.00 98.38 92 ASN A C 1
ATOM 774 O O . ASN A 1 92 ? -17.391 11.389 4.931 1.00 98.38 92 ASN A O 1
ATOM 778 N N . PRO A 1 93 ? -17.014 9.377 5.863 1.00 98.00 93 PRO A N 1
ATOM 779 C CA . PRO A 1 93 ? -16.192 8.870 4.766 1.00 98.00 93 PRO A CA 1
ATOM 780 C C . PRO A 1 93 ? -16.928 8.783 3.425 1.00 98.00 93 PRO A C 1
ATOM 782 O O . PRO A 1 93 ? -16.283 8.694 2.394 1.00 98.00 93 PRO A O 1
ATOM 785 N N . ASN A 1 94 ? -18.265 8.844 3.415 1.00 98.00 94 ASN A N 1
ATOM 786 C CA . ASN A 1 94 ? -19.052 8.876 2.177 1.00 98.00 94 ASN A CA 1
ATOM 787 C C . ASN A 1 94 ? -19.182 10.295 1.589 1.00 98.00 94 ASN A C 1
ATOM 789 O O . ASN A 1 94 ? -19.846 10.477 0.570 1.00 98.00 94 ASN A O 1
ATOM 793 N N . LYS A 1 95 ? -18.645 11.310 2.276 1.00 98.44 95 LYS A N 1
ATOM 794 C CA . LYS A 1 95 ? -18.618 12.713 1.832 1.00 98.44 95 LYS A CA 1
ATOM 795 C C . LYS A 1 95 ? -17.199 13.244 1.642 1.00 98.44 95 LYS A C 1
ATOM 797 O O . LYS A 1 95 ? -17.015 14.150 0.838 1.00 98.44 95 LYS A O 1
ATOM 802 N N . GLU A 1 96 ? -16.244 12.708 2.393 1.00 98.50 96 GLU A N 1
ATOM 803 C CA . GLU A 1 96 ? -14.816 12.998 2.246 1.00 98.50 96 GLU A CA 1
ATOM 804 C C . GLU A 1 96 ? -14.185 12.169 1.117 1.00 98.50 96 GLU A C 1
ATOM 806 O O . GLU A 1 96 ? -14.785 11.203 0.640 1.00 98.50 96 GLU A O 1
ATOM 811 N N . ASN A 1 97 ? -12.955 12.508 0.719 1.00 98.50 97 ASN A N 1
ATOM 812 C CA . ASN A 1 97 ? -12.175 11.658 -0.176 1.00 98.50 97 ASN A CA 1
ATOM 813 C C . ASN A 1 97 ? -11.513 10.535 0.634 1.00 98.50 97 ASN A C 1
ATOM 815 O O . ASN A 1 97 ? -10.506 10.763 1.307 1.00 98.50 97 ASN A O 1
ATOM 819 N N . VAL A 1 98 ? -12.094 9.335 0.597 1.00 98.62 98 VAL A N 1
ATOM 820 C CA . VAL A 1 98 ? -11.514 8.141 1.221 1.00 98.62 98 VAL A CA 1
ATOM 821 C C . VAL A 1 98 ? -11.060 7.166 0.149 1.00 98.62 98 VAL A C 1
ATOM 823 O O . VAL A 1 98 ? -11.851 6.728 -0.683 1.00 98.62 98 VAL A O 1
ATOM 826 N N . GLU A 1 99 ? -9.786 6.800 0.213 1.00 98.75 99 GLU A N 1
ATOM 827 C CA . GLU A 1 99 ? -9.149 5.863 -0.707 1.00 98.75 99 GLU A CA 1
ATOM 828 C C . GLU A 1 99 ? -8.530 4.704 0.070 1.00 98.75 99 GLU A C 1
ATOM 830 O O . GLU A 1 99 ? -8.283 4.790 1.274 1.00 98.75 99 GLU A O 1
ATOM 835 N N . ILE A 1 100 ? -8.281 3.605 -0.632 1.00 98.69 100 ILE A N 1
ATOM 836 C CA . ILE A 1 100 ? -7.704 2.388 -0.074 1.00 98.69 100 ILE A CA 1
ATOM 837 C C . ILE A 1 100 ? -6.651 1.833 -1.030 1.00 98.69 100 ILE A C 1
ATOM 839 O O . ILE A 1 100 ? -6.770 1.989 -2.249 1.00 98.69 100 ILE A O 1
ATOM 843 N N . ASN A 1 101 ? -5.631 1.171 -0.492 1.00 98.62 101 ASN A N 1
ATOM 844 C CA . ASN A 1 101 ? -4.691 0.430 -1.323 1.00 98.62 101 ASN A CA 1
ATOM 845 C C . ASN A 1 101 ? -5.371 -0.782 -1.977 1.00 98.62 101 ASN A C 1
ATOM 847 O O . ASN A 1 101 ? -6.172 -1.480 -1.364 1.00 98.62 101 ASN A O 1
ATOM 851 N N . VAL A 1 102 ? -5.015 -1.052 -3.233 1.00 98.38 102 VAL A N 1
ATOM 852 C CA . VAL A 1 102 ? -5.519 -2.216 -3.990 1.00 98.38 102 VAL A CA 1
ATOM 853 C C . VAL A 1 102 ? -4.384 -2.931 -4.721 1.00 98.38 102 VAL A C 1
ATOM 855 O O . VAL A 1 102 ? -4.302 -4.150 -4.676 1.00 98.38 102 VAL A O 1
ATOM 858 N N . ARG A 1 103 ? -3.493 -2.179 -5.376 1.00 96.94 103 ARG A N 1
ATOM 859 C CA . ARG A 1 103 ? -2.441 -2.706 -6.262 1.00 96.94 103 ARG A CA 1
ATOM 860 C C . ARG A 1 103 ? -1.054 -2.690 -5.614 1.00 96.94 103 ARG A C 1
ATOM 862 O O . ARG A 1 103 ? -0.760 -1.785 -4.835 1.00 96.94 103 ARG A O 1
ATOM 869 N N . GLU A 1 104 ? -0.203 -3.639 -6.005 1.00 95.12 104 GLU A N 1
ATOM 870 C CA . GLU A 1 104 ? 1.194 -3.771 -5.544 1.00 95.12 104 GLU A CA 1
ATOM 871 C C . GLU A 1 104 ? 2.082 -2.628 -6.032 1.00 95.12 104 GLU A C 1
ATOM 873 O O . GLU A 1 104 ? 2.807 -2.015 -5.253 1.00 95.12 104 GLU A O 1
ATOM 878 N N . ASN A 1 105 ? 1.998 -2.310 -7.326 1.00 96.81 105 ASN A N 1
ATOM 879 C CA . ASN A 1 105 ? 2.844 -1.315 -7.978 1.00 96.81 105 ASN A CA 1
ATOM 880 C C . ASN A 1 105 ? 1.998 -0.355 -8.829 1.00 96.81 105 ASN A C 1
ATOM 882 O O . ASN A 1 105 ? 0.851 -0.631 -9.184 1.00 96.81 105 ASN A O 1
ATOM 886 N N . CYS A 1 106 ? 2.581 0.786 -9.195 1.00 97.75 106 CYS A N 1
ATOM 887 C CA . CYS A 1 106 ? 1.965 1.751 -10.107 1.00 97.75 106 CYS A CA 1
ATOM 888 C C . CYS A 1 106 ? 2.525 1.653 -11.523 1.00 97.75 106 CYS A C 1
ATOM 890 O O . CYS A 1 106 ? 1.761 1.611 -12.482 1.00 97.75 106 CYS A O 1
ATOM 892 N N . PHE A 1 107 ? 3.853 1.654 -11.652 1.00 98.06 107 PHE A N 1
ATOM 893 C CA . PHE A 1 107 ? 4.538 1.618 -12.941 1.00 98.06 107 PHE A CA 1
ATOM 894 C C . PHE A 1 107 ? 5.752 0.694 -12.849 1.00 98.06 107 PHE A C 1
ATOM 896 O O . PHE A 1 107 ? 6.865 1.113 -12.524 1.00 98.06 107 PHE A O 1
ATOM 903 N N . TYR A 1 108 ? 5.510 -0.591 -13.084 1.00 97.56 108 TYR A N 1
ATOM 904 C CA . TYR A 1 108 ? 6.497 -1.645 -12.889 1.00 97.56 108 TYR A CA 1
ATOM 905 C C . TYR A 1 108 ? 6.314 -2.724 -13.972 1.00 97.56 108 TYR A C 1
ATOM 907 O O . TYR A 1 108 ? 5.205 -3.245 -14.113 1.00 97.56 108 TYR A O 1
ATOM 915 N N . PRO A 1 109 ? 7.337 -3.042 -14.788 1.00 96.88 109 PRO A N 1
ATOM 916 C CA . PRO A 1 109 ? 7.231 -4.086 -15.804 1.00 96.88 109 PRO A CA 1
ATOM 917 C C . PRO A 1 109 ? 7.054 -5.466 -15.173 1.00 96.88 109 PRO A C 1
ATOM 919 O O . PRO A 1 109 ? 7.737 -5.794 -14.212 1.00 96.88 109 PRO A O 1
ATOM 922 N N . GLN A 1 110 ? 6.218 -6.326 -15.754 1.00 94.44 110 GLN A N 1
ATOM 923 C CA . GLN A 1 110 ? 6.111 -7.718 -15.299 1.00 94.44 110 GLN A CA 1
ATOM 924 C C . GLN A 1 110 ? 7.343 -8.561 -15.683 1.00 94.44 110 GLN A C 1
ATOM 926 O O . GLN A 1 110 ? 7.679 -9.513 -14.987 1.00 94.44 110 GLN A O 1
ATOM 931 N N . ALA A 1 111 ? 8.019 -8.216 -16.781 1.00 97.00 111 ALA A N 1
ATOM 932 C CA . ALA A 1 111 ? 9.204 -8.917 -17.270 1.00 97.00 111 ALA A CA 1
ATOM 933 C C . ALA A 1 111 ? 10.483 -8.116 -17.005 1.00 97.00 111 ALA A C 1
ATOM 935 O O . ALA A 1 111 ? 10.476 -6.885 -17.059 1.00 97.00 111 ALA A O 1
ATOM 936 N N . GLU A 1 112 ? 11.586 -8.830 -16.794 1.00 97.75 112 GLU A N 1
ATOM 937 C CA . GLU A 1 112 ? 12.918 -8.237 -16.702 1.00 97.75 112 GLU A CA 1
ATOM 938 C C . GLU A 1 112 ? 13.430 -7.734 -18.062 1.00 97.75 112 GLU A C 1
ATOM 940 O O . GLU A 1 112 ? 12.962 -8.146 -19.127 1.00 97.75 112 GLU A O 1
ATOM 945 N N . GLY A 1 113 ? 14.440 -6.861 -18.040 1.00 97.75 113 GLY A N 1
ATOM 946 C CA . GLY A 1 113 ? 15.160 -6.432 -19.244 1.00 97.75 113 GLY A CA 1
ATOM 947 C C . GLY A 1 113 ? 14.417 -5.433 -20.140 1.00 97.75 113 GLY A C 1
ATOM 948 O O . GLY A 1 113 ? 14.922 -5.088 -21.213 1.00 97.75 113 GLY A O 1
ATOM 949 N N . ILE A 1 114 ? 13.262 -4.919 -19.712 1.00 98.19 114 ILE A N 1
ATOM 950 C CA . ILE A 1 114 ? 12.528 -3.843 -20.388 1.00 98.19 114 ILE A CA 1
ATOM 951 C C . ILE A 1 114 ? 13.247 -2.511 -20.140 1.00 98.19 114 ILE A C 1
ATOM 953 O O . ILE A 1 114 ? 12.907 -1.739 -19.248 1.00 98.19 114 ILE A O 1
ATOM 957 N N . GLY A 1 115 ? 14.318 -2.269 -20.896 1.00 98.12 115 GLY A N 1
ATOM 958 C CA . GLY A 1 115 ? 15.188 -1.103 -20.740 1.00 98.12 115 GLY A CA 1
ATOM 959 C C . GLY A 1 115 ? 14.721 0.162 -21.462 1.00 98.12 115 GLY A C 1
ATOM 960 O O . GLY A 1 115 ? 13.797 0.142 -22.269 1.00 98.12 115 GLY A O 1
ATOM 961 N N . TYR A 1 116 ? 15.445 1.255 -21.209 1.00 98.38 116 TYR A N 1
ATOM 962 C CA . TYR A 1 116 ? 15.338 2.532 -21.928 1.00 98.38 116 TYR A CA 1
ATOM 963 C C . TYR A 1 116 ? 13.946 3.182 -21.880 1.00 98.38 116 TYR A C 1
ATOM 965 O O . TYR A 1 116 ? 13.454 3.699 -22.882 1.00 98.38 116 TYR A O 1
ATOM 973 N N . ILE A 1 117 ? 13.327 3.175 -20.696 1.00 98.56 117 ILE A N 1
ATOM 974 C CA . ILE A 1 117 ? 12.047 3.839 -20.429 1.00 98.56 117 ILE A CA 1
ATOM 975 C C . ILE A 1 117 ? 12.282 5.155 -19.684 1.00 98.56 117 ILE A C 1
ATOM 977 O O . ILE A 1 117 ? 13.029 5.199 -18.704 1.00 98.56 117 ILE A O 1
ATOM 981 N N . THR A 1 118 ? 11.596 6.214 -20.113 1.00 98.69 118 THR A N 1
ATOM 982 C CA . THR A 1 118 ? 11.525 7.481 -19.376 1.00 98.69 118 THR A CA 1
ATOM 983 C C . THR A 1 118 ? 10.120 7.673 -18.819 1.00 98.69 118 THR A C 1
ATOM 985 O O . THR A 1 118 ? 9.159 7.742 -19.585 1.00 98.69 118 THR A O 1
ATOM 988 N N . LEU A 1 119 ? 10.009 7.804 -17.497 1.00 98.50 119 LEU A N 1
ATOM 989 C CA . LEU A 1 119 ? 8.792 8.223 -16.808 1.00 98.50 119 LEU A CA 1
ATOM 990 C C . LEU A 1 119 ? 8.993 9.656 -16.302 1.00 98.50 119 LEU A C 1
ATOM 992 O O . LEU A 1 119 ? 9.875 9.901 -15.477 1.00 98.50 119 LEU A O 1
ATOM 996 N N . SER A 1 120 ? 8.200 10.608 -16.807 1.00 98.56 120 SER A N 1
ATOM 997 C CA . SER A 1 120 ? 8.346 12.017 -16.433 1.00 98.56 120 SER A CA 1
ATOM 998 C C . SER A 1 120 ? 7.029 12.770 -16.299 1.00 98.56 120 SER A C 1
ATOM 1000 O O . SER A 1 120 ? 6.158 12.641 -17.154 1.00 98.56 120 SER A O 1
ATOM 1002 N N . GLY A 1 121 ? 6.917 13.594 -15.252 1.00 98.31 121 GLY A N 1
ATOM 1003 C CA . GLY A 1 121 ? 5.802 14.529 -15.066 1.00 98.31 121 GLY A CA 1
ATOM 1004 C C . GLY A 1 121 ? 4.555 13.943 -14.401 1.00 98.31 121 GLY A C 1
ATOM 1005 O O . GLY A 1 121 ? 3.496 14.559 -14.486 1.00 98.31 121 GLY A O 1
ATOM 1006 N N . PHE A 1 122 ? 4.651 12.772 -13.766 1.00 98.44 122 PHE A N 1
ATOM 1007 C CA . PHE A 1 122 ?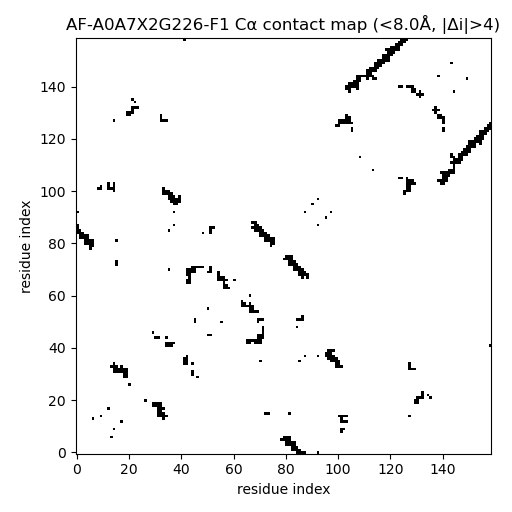 3.503 12.087 -13.163 1.00 98.44 122 PHE A CA 1
ATOM 1008 C C . PHE A 1 122 ? 3.460 12.245 -11.642 1.00 98.44 122 PHE A C 1
ATOM 1010 O O . PHE A 1 122 ? 4.496 12.205 -10.982 1.00 98.44 122 PHE A O 1
ATOM 1017 N N . GLY A 1 123 ? 2.245 12.355 -11.099 1.00 98.12 123 GLY A N 1
ATOM 1018 C CA . GLY A 1 123 ? 1.963 12.012 -9.707 1.00 98.12 123 GLY A CA 1
ATOM 1019 C C . GLY A 1 123 ? 1.731 10.506 -9.608 1.00 98.12 123 GLY A C 1
ATOM 1020 O O . GLY A 1 123 ? 0.854 9.977 -10.293 1.00 98.12 123 GLY A O 1
ATOM 1021 N N . VAL A 1 124 ? 2.531 9.810 -8.808 1.00 98.25 124 VAL A N 1
ATOM 1022 C CA . VAL A 1 124 ? 2.461 8.357 -8.643 1.00 98.25 124 VAL A CA 1
ATOM 1023 C C . VAL A 1 124 ? 2.335 8.048 -7.164 1.00 98.25 124 VAL A C 1
ATOM 1025 O O . VAL A 1 124 ? 3.175 8.461 -6.372 1.00 98.25 124 VAL A O 1
ATOM 1028 N N . THR A 1 125 ? 1.254 7.367 -6.789 1.00 98.12 125 THR A N 1
ATOM 1029 C CA . THR A 1 125 ? 0.892 7.248 -5.380 1.00 98.12 125 THR A CA 1
ATOM 1030 C C . THR A 1 125 ? 0.051 6.019 -5.054 1.00 98.12 125 THR A C 1
ATOM 1032 O O . THR A 1 125 ? -0.594 5.459 -5.953 1.00 98.12 125 THR A O 1
ATOM 1035 N N . LYS A 1 126 ? 0.015 5.647 -3.766 1.00 97.69 126 LYS A N 1
ATOM 1036 C CA . LYS A 1 126 ? -0.894 4.656 -3.168 1.00 97.69 126 LYS A CA 1
ATOM 1037 C C . LYS A 1 126 ? -0.656 3.269 -3.748 1.00 97.69 126 LYS A C 1
ATOM 1039 O O . LYS A 1 126 ? -1.455 2.762 -4.546 1.00 97.69 126 LYS A O 1
ATOM 1044 N N . ALA A 1 127 ? 0.492 2.696 -3.396 1.00 97.75 127 ALA A N 1
ATOM 1045 C CA . ALA A 1 127 ? 0.871 1.337 -3.762 1.00 97.75 127 ALA A CA 1
ATOM 1046 C C . ALA A 1 127 ? 1.145 0.487 -2.520 1.00 97.75 127 ALA A C 1
ATOM 1048 O O . ALA A 1 127 ? 1.888 0.884 -1.628 1.00 97.75 127 ALA A O 1
ATOM 1049 N N . ALA A 1 128 ? 0.582 -0.716 -2.494 1.00 97.75 128 ALA A N 1
ATOM 1050 C CA . ALA A 1 128 ? 0.784 -1.684 -1.425 1.00 97.75 128 ALA A CA 1
ATOM 1051 C C . ALA A 1 128 ? 2.042 -2.520 -1.679 1.00 97.75 12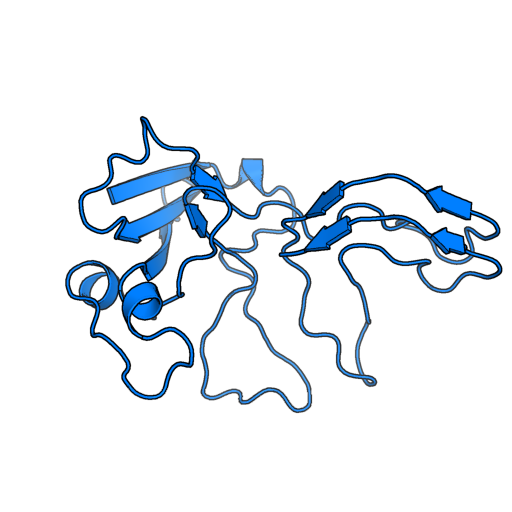8 ALA A C 1
ATOM 1053 O O . ALA A 1 128 ? 1.957 -3.729 -1.890 1.00 97.75 128 ALA A O 1
ATOM 1054 N N . THR A 1 129 ? 3.210 -1.880 -1.704 1.00 96.62 129 THR A N 1
ATOM 1055 C CA . THR A 1 129 ? 4.485 -2.571 -1.937 1.00 96.62 129 THR A CA 1
ATOM 1056 C C . THR A 1 129 ? 4.884 -3.429 -0.743 1.00 96.62 129 THR A C 1
ATOM 1058 O O . THR A 1 129 ? 4.606 -3.087 0.408 1.00 96.62 129 THR A O 1
ATOM 1061 N N . ARG A 1 130 ? 5.605 -4.517 -1.001 1.00 95.12 130 ARG A N 1
ATOM 1062 C CA . ARG A 1 130 ? 6.106 -5.415 0.044 1.00 95.12 130 ARG A CA 1
ATOM 1063 C C . ARG A 1 130 ? 7.382 -4.880 0.696 1.00 95.12 130 ARG A C 1
ATOM 1065 O O . ARG A 1 130 ? 8.056 -3.993 0.175 1.00 95.12 130 ARG A O 1
ATOM 1072 N N . TRP A 1 131 ? 7.742 -5.465 1.838 1.00 96.38 131 TRP A N 1
ATOM 1073 C CA . TRP A 1 131 ? 9.058 -5.259 2.444 1.00 96.38 131 TRP A CA 1
ATOM 1074 C C . TRP A 1 131 ? 10.156 -5.772 1.502 1.00 96.38 131 TRP A C 1
ATOM 1076 O O . TRP A 1 131 ? 10.094 -6.912 1.045 1.00 96.38 131 TRP A O 1
ATOM 1086 N N . ALA A 1 132 ? 11.161 -4.939 1.227 1.00 96.06 132 ALA A N 1
ATOM 1087 C CA . ALA A 1 132 ? 12.152 -5.176 0.174 1.00 96.06 132 ALA A CA 1
ATOM 1088 C C . ALA A 1 132 ? 13.599 -5.248 0.717 1.00 96.06 132 ALA A C 1
ATOM 1090 O O . ALA A 1 132 ? 14.429 -4.388 0.388 1.00 96.06 132 ALA A O 1
ATOM 1091 N N . PRO A 1 133 ? 13.941 -6.245 1.559 1.00 96.56 133 PRO A N 1
ATOM 1092 C CA . PRO A 1 133 ? 15.303 -6.425 2.043 1.00 96.56 133 PRO A CA 1
ATOM 1093 C C . PRO A 1 133 ? 16.228 -6.850 0.888 1.00 96.56 133 PRO A C 1
ATOM 1095 O O . PRO A 1 133 ? 15.763 -7.444 -0.085 1.00 96.56 133 PRO A O 1
ATOM 1098 N N . PRO A 1 134 ? 17.550 -6.622 0.990 1.00 95.88 134 PRO A N 1
ATOM 1099 C CA . PRO A 1 134 ? 18.508 -6.976 -0.067 1.00 95.88 134 PRO A CA 1
ATOM 1100 C C . PRO A 1 134 ? 18.607 -8.484 -0.363 1.00 95.88 134 PRO A C 1
ATOM 1102 O O . PRO A 1 134 ? 19.276 -8.886 -1.310 1.00 95.88 134 PRO A O 1
ATOM 1105 N N . THR A 1 135 ? 17.989 -9.326 0.464 1.00 95.50 135 THR A N 1
ATOM 1106 C CA . THR A 1 135 ? 17.968 -10.792 0.366 1.00 95.50 135 THR A CA 1
ATOM 1107 C C . THR A 1 135 ? 16.705 -11.344 -0.296 1.00 95.50 135 THR A C 1
ATOM 1109 O O . THR A 1 135 ? 16.609 -12.555 -0.494 1.00 95.50 135 THR A O 1
ATOM 1112 N N . ALA A 1 136 ? 15.739 -10.490 -0.641 1.00 93.88 136 ALA A N 1
ATOM 1113 C CA . ALA A 1 136 ? 14.488 -10.881 -1.280 1.00 93.88 136 ALA A CA 1
ATOM 1114 C C . ALA A 1 136 ? 14.283 -10.129 -2.599 1.00 93.88 136 ALA A C 1
ATOM 1116 O O . ALA A 1 136 ? 15.099 -9.304 -3.007 1.00 93.88 136 ALA A O 1
ATOM 1117 N N . TYR A 1 137 ? 13.175 -10.423 -3.277 1.00 92.12 137 TYR A N 1
ATOM 1118 C CA . TYR A 1 137 ? 12.739 -9.630 -4.416 1.00 92.12 137 TYR A CA 1
ATOM 1119 C C . TYR A 1 137 ? 12.424 -8.195 -3.969 1.00 92.12 137 TYR A C 1
ATOM 1121 O O . TYR A 1 137 ? 11.692 -7.991 -3.001 1.00 92.12 137 TYR A O 1
ATOM 1129 N N . GLN A 1 138 ? 13.006 -7.213 -4.660 1.00 93.50 138 GLN A N 1
ATOM 1130 C CA . GLN A 1 138 ? 12.904 -5.798 -4.307 1.00 93.50 138 GLN A CA 1
ATOM 1131 C C . GLN A 1 138 ? 12.073 -5.062 -5.350 1.00 93.50 138 GLN A C 1
ATOM 1133 O O . GLN A 1 138 ? 12.578 -4.536 -6.346 1.00 93.50 138 GLN A O 1
ATOM 1138 N N . GLU A 1 139 ? 10.772 -5.050 -5.116 1.00 92.38 139 GLU A N 1
ATOM 1139 C CA . GLU A 1 139 ? 9.833 -4.254 -5.888 1.00 92.38 139 GLU A CA 1
ATOM 1140 C C . GLU A 1 139 ? 9.555 -2.905 -5.226 1.00 92.38 139 GLU A C 1
ATOM 1142 O O . GLU A 1 139 ? 9.948 -2.635 -4.092 1.00 92.38 139 GLU A O 1
ATOM 1147 N N . GLY A 1 140 ? 8.873 -2.040 -5.964 1.00 95.31 140 GLY A N 1
ATOM 1148 C CA . GLY A 1 140 ? 8.472 -0.734 -5.476 1.00 95.31 140 GLY A CA 1
ATOM 1149 C C . GLY A 1 140 ? 7.288 -0.203 -6.263 1.00 95.31 140 GLY A C 1
ATOM 1150 O O . GLY A 1 140 ? 6.801 -0.831 -7.202 1.00 95.31 140 GLY A O 1
ATOM 1151 N N . MET A 1 141 ? 6.836 0.991 -5.897 1.00 97.19 141 MET A N 1
ATOM 1152 C CA . MET A 1 141 ? 5.737 1.671 -6.577 1.00 97.19 141 MET A CA 1
ATOM 1153 C C . MET A 1 141 ? 6.057 1.923 -8.058 1.00 97.19 141 MET A C 1
ATOM 1155 O O . MET A 1 141 ? 5.198 1.780 -8.930 1.00 97.19 141 MET A O 1
ATOM 1159 N N . ILE A 1 142 ? 7.316 2.267 -8.330 1.00 98.19 142 ILE A N 1
ATOM 1160 C CA . ILE A 1 142 ? 7.897 2.432 -9.659 1.00 98.19 142 ILE A CA 1
ATOM 1161 C C . ILE A 1 142 ? 9.221 1.683 -9.660 1.00 98.19 142 ILE A C 1
ATOM 1163 O O . ILE A 1 142 ? 9.990 1.796 -8.705 1.00 98.19 142 ILE A O 1
ATOM 1167 N N . GLY A 1 143 ? 9.524 0.950 -10.725 1.00 97.31 143 GLY A N 1
ATOM 1168 C CA . GLY A 1 143 ? 10.813 0.282 -10.801 1.00 97.31 143 GLY A CA 1
ATOM 1169 C C . GLY A 1 143 ? 11.147 -0.260 -12.183 1.00 97.31 143 GLY A C 1
ATOM 1170 O O . GLY A 1 143 ? 10.248 -0.566 -12.960 1.00 97.31 143 GLY A O 1
ATOM 1171 N N . PRO A 1 144 ? 12.448 -0.401 -12.490 1.00 97.00 144 PRO A N 1
ATOM 1172 C CA . PRO A 1 144 ? 12.907 -0.872 -13.789 1.00 97.00 144 PRO A CA 1
ATOM 1173 C C . PRO A 1 144 ? 12.819 -2.393 -13.957 1.00 97.00 144 PRO A C 1
ATOM 1175 O O . PRO A 1 144 ? 13.087 -2.871 -15.051 1.00 97.00 144 PRO A O 1
ATOM 1178 N N . HIS A 1 145 ? 12.522 -3.148 -12.891 1.00 97.19 145 HIS A N 1
ATOM 1179 C CA . HIS A 1 145 ? 12.537 -4.614 -12.851 1.00 97.19 145 HIS A CA 1
ATOM 1180 C C . HIS A 1 145 ? 13.757 -5.217 -13.569 1.00 97.19 145 HIS A C 1
ATOM 1182 O O . HIS A 1 145 ? 13.661 -5.709 -14.687 1.00 97.19 145 HIS A O 1
ATOM 1188 N N . TRP A 1 146 ? 14.936 -5.109 -12.946 1.00 97.50 146 TRP A N 1
ATOM 1189 C CA . TRP A 1 146 ? 16.183 -5.669 -13.488 1.00 97.50 146 TRP A CA 1
ATOM 1190 C C . TRP A 1 146 ? 16.466 -5.262 -14.951 1.00 97.50 146 TRP A C 1
ATOM 1192 O O . TRP A 1 146 ? 16.666 -6.083 -15.847 1.00 97.50 146 TRP A O 1
ATOM 1202 N N . SER A 1 147 ? 16.466 -3.951 -15.205 1.00 97.69 147 SER A N 1
ATOM 1203 C CA . SER A 1 147 ? 16.652 -3.383 -16.546 1.00 97.69 147 SER A CA 1
ATOM 1204 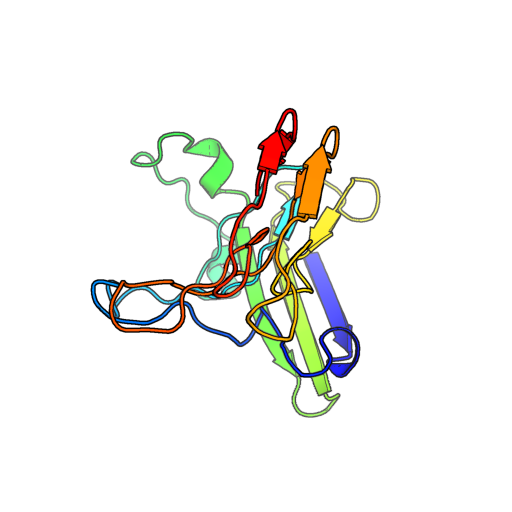C C . SER A 1 147 ? 17.693 -2.268 -16.567 1.00 97.69 147 SER A C 1
ATOM 1206 O O . SER A 1 147 ? 18.189 -1.815 -15.536 1.00 97.69 147 SER A O 1
ATOM 1208 N N . LYS A 1 148 ? 18.033 -1.802 -17.772 1.00 98.19 148 LYS A N 1
ATOM 1209 C CA . LYS A 1 148 ? 19.042 -0.763 -18.004 1.00 98.19 148 LYS A CA 1
ATOM 1210 C C . LYS A 1 148 ? 18.425 0.513 -18.572 1.00 98.19 148 LYS A C 1
ATOM 1212 O O . LYS A 1 148 ? 17.511 0.456 -19.386 1.00 98.19 148 LYS A O 1
ATOM 1217 N N . GLY A 1 149 ? 18.998 1.662 -18.210 1.00 98.38 149 GLY A N 1
ATOM 1218 C CA . GLY A 1 149 ? 18.783 2.925 -18.926 1.00 98.38 149 GLY A CA 1
ATOM 1219 C C . GLY A 1 149 ? 17.448 3.610 -18.647 1.00 98.38 149 GLY A C 1
ATOM 1220 O O . GLY A 1 149 ? 16.983 4.363 -19.494 1.00 98.38 149 GLY A O 1
ATOM 1221 N N . TRP A 1 150 ? 16.828 3.335 -17.500 1.00 98.56 150 TRP A N 1
ATOM 1222 C CA . TRP A 1 150 ? 15.630 4.052 -17.076 1.00 98.56 150 TRP A CA 1
ATOM 1223 C C . TRP A 1 150 ? 15.950 5.473 -16.614 1.00 98.56 150 TRP A C 1
ATOM 1225 O O . TRP A 1 150 ? 16.993 5.711 -16.001 1.00 98.56 150 TRP A O 1
ATOM 1235 N N . ILE A 1 151 ? 15.018 6.390 -16.862 1.00 98.69 151 ILE A N 1
ATOM 1236 C CA . ILE A 1 151 ? 15.023 7.749 -16.319 1.00 98.69 151 ILE A CA 1
ATOM 1237 C C . ILE A 1 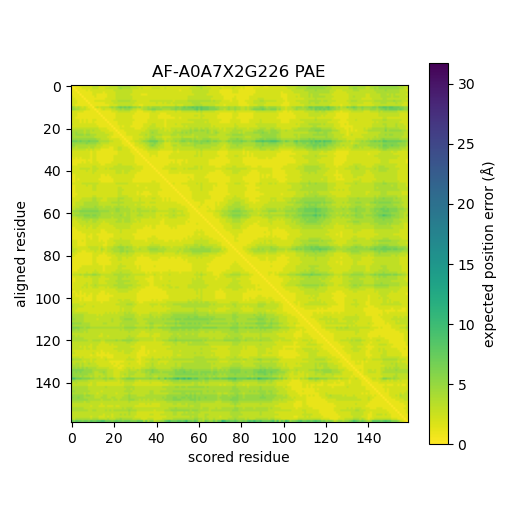151 ? 13.669 7.981 -15.646 1.00 98.69 151 ILE A C 1
ATOM 1239 O O . ILE A 1 151 ? 12.634 7.979 -16.307 1.00 98.69 151 ILE A O 1
ATOM 1243 N N . ILE A 1 152 ? 13.674 8.181 -14.329 1.00 98.44 152 ILE A N 1
ATOM 1244 C CA . ILE A 1 152 ? 12.499 8.618 -13.566 1.00 98.44 152 ILE A CA 1
ATOM 1245 C C . ILE A 1 152 ? 12.799 10.044 -13.120 1.00 98.44 152 ILE A C 1
ATOM 1247 O O . ILE A 1 152 ? 13.671 10.258 -12.279 1.00 98.44 152 ILE A O 1
ATOM 1251 N N . GLU A 1 153 ? 12.139 11.029 -13.724 1.00 98.50 153 GLU A N 1
ATOM 1252 C CA . GLU A 1 153 ? 12.444 12.441 -13.481 1.00 98.50 153 GLU A CA 1
ATOM 1253 C C . GLU A 1 153 ? 11.177 13.286 -13.354 1.00 98.50 153 GLU A C 1
ATOM 1255 O O . GLU A 1 153 ? 10.179 13.033 -14.024 1.00 98.50 153 GLU A O 1
ATOM 1260 N N . LYS A 1 154 ? 11.217 14.341 -12.532 1.00 98.31 154 LYS A N 1
ATOM 1261 C CA . LYS A 1 154 ? 10.108 15.309 -12.403 1.00 98.31 154 LYS A CA 1
ATOM 1262 C C . LYS A 1 154 ? 8.761 14.644 -12.066 1.00 98.31 154 LYS A C 1
ATOM 1264 O O . LYS A 1 154 ? 7.722 15.087 -12.544 1.00 98.31 154 LYS A O 1
ATOM 1269 N N . CYS A 1 155 ? 8.793 13.554 -11.307 1.00 98.19 155 CYS A N 1
ATOM 1270 C CA . CYS A 1 155 ? 7.598 12.908 -10.778 1.00 98.19 155 CYS A CA 1
ATOM 1271 C C . CYS A 1 155 ? 7.397 13.332 -9.322 1.00 98.19 155 CYS A C 1
ATOM 1273 O O . CYS A 1 155 ? 8.376 13.566 -8.611 1.00 98.19 155 CYS A O 1
ATOM 1275 N N . ASP A 1 156 ? 6.142 13.400 -8.897 1.00 98.06 156 ASP A N 1
ATOM 1276 C CA . ASP A 1 156 ? 5.769 13.462 -7.486 1.00 98.06 156 ASP A CA 1
ATOM 1277 C C . ASP A 1 156 ? 5.413 12.040 -7.046 1.00 98.06 156 ASP A C 1
ATOM 1279 O O . ASP A 1 156 ? 4.509 11.427 -7.613 1.00 98.06 156 ASP A O 1
ATOM 1283 N N . ILE A 1 157 ? 6.192 11.475 -6.125 1.00 97.50 157 ILE A N 1
ATOM 1284 C CA . ILE A 1 157 ? 6.067 10.079 -5.698 1.00 97.50 157 ILE A CA 1
ATOM 1285 C C . ILE A 1 157 ? 5.843 10.074 -4.191 1.00 97.50 157 ILE A C 1
ATOM 1287 O O . ILE A 1 157 ? 6.716 10.501 -3.433 1.00 97.50 157 ILE A O 1
ATOM 1291 N N . SER A 1 158 ? 4.679 9.597 -3.764 1.00 95.75 158 SER A N 1
ATOM 1292 C CA . SER A 1 158 ? 4.228 9.671 -2.372 1.00 95.75 158 SER A CA 1
ATOM 1293 C C . SER A 1 158 ? 3.276 8.529 -2.028 1.00 95.75 158 SER A C 1
ATOM 1295 O O . SER A 1 158 ? 2.650 7.967 -2.921 1.00 95.75 158 SER A O 1
ATOM 1297 N N . HIS A 1 159 ? 3.114 8.236 -0.735 1.00 89.94 159 HIS A N 1
ATOM 1298 C CA . HIS A 1 159 ? 2.274 7.143 -0.215 1.00 89.94 159 HIS A CA 1
ATOM 1299 C C . HIS A 1 159 ? 2.692 5.772 -0.756 1.00 89.94 159 HIS A C 1
ATOM 1301 O O . HIS A 1 159 ? 1.953 5.188 -1.587 1.00 89.94 159 HIS A O 1
#

Sequence (159 aa):
WKVNIPNGVFADYNPYITKVYGDWFDARIIAHTGEVYLNDKALYEVNSLDEVKKPVRNEKSWYPNDTLYTWFTEQDDRNNETIIYANFQGNNPNKENVEINVRENCFYPQAEGIGYITLSGFGVTKAATRWAPPTAYQEGMIGPHWSKGWIIEKCDISH

Mean predicted aligned error: 2.73 Å

Solvent-accessible surface area (backbone atoms only — not comparable to full-atom values): 9266 Å² total; per-residue (Å²): 92,74,49,80,40,60,43,75,80,28,65,97,45,49,24,74,75,39,60,53,60,59,75,95,51,68,82,87,55,87,47,50,30,37,54,45,27,53,71,90,37,76,46,37,82,46,95,38,69,64,45,33,76,57,48,64,69,39,83,88,46,98,55,27,78,55,45,40,27,19,27,28,66,51,74,39,79,89,78,47,24,41,33,42,37,38,25,62,84,85,58,56,66,93,77,51,58,60,50,66,41,51,44,48,47,76,52,56,58,94,54,68,59,62,46,67,47,77,51,67,70,43,80,47,66,58,36,25,41,68,60,51,37,96,88,52,77,70,66,40,45,61,45,58,42,79,45,51,71,66,42,81,44,77,55,50,76,52,98

Foldseek 3Di:
DKDKAACVLQPPHDQQPAWADDPPDPPVDTDTLKWKDWQNHTAAEDADPVCQVPPDQDPPDPCRVRSNWYKHWDADPVRNIIMIGTRPPPDDCVPTDMDMARAAAQAEDPDAAPEQEEDADEEQDRHSHHDADPVDDHDDNHDRRNYDNYHYPHYRYYD